Protein AF-A0A2J8LEN4-F1 (afdb_monomer_lite)

InterPro domains:
  IPR052149 17-beta-hydroxysteroid dehydrogenase type 3-like [PTHR44889] (1-70)

Radius of gyration: 29.63 Å; chains: 1; bounding box: 63×17×81 Å

Secondary structure (DSSP, 8-state):
--HHHHHHHHHHHHHHHHHHHHHHHHHHHHHHHHHHHHHHHHHHHHHHHHHHHHHHHHHHHHHHHSTTT-

Organism: Pan troglodytes (NCBI:txid9598)

Structure (mmCIF, N/CA/C/O backbone):
data_AF-A0A2J8LEN4-F1
#
_entry.id   AF-A0A2J8LEN4-F1
#
loop_
_atom_site.group_PDB
_atom_site.id
_atom_site.type_symbol
_atom_site.label_atom_id
_atom_site.label_alt_id
_atom_site.label_comp_id
_atom_site.label_asym_id
_atom_site.label_entity_id
_atom_site.label_seq_id
_atom_site.pdbx_PDB_ins_code
_atom_site.Cartn_x
_atom_site.Cartn_y
_atom_site.Cartn_z
_atom_site.occupancy
_atom_site.B_iso_or_equiv
_atom_site.auth_seq_id
_atom_site.auth_comp_id
_atom_site.auth_asym_id
_atom_site.auth_atom_id
_atom_site.pdbx_PDB_model_num
ATOM 1 N N . MET A 1 1 ? 25.798 0.470 -43.911 1.00 49.78 1 MET A N 1
ATOM 2 C CA . MET A 1 1 ? 25.024 -0.582 -43.218 1.00 49.78 1 MET A CA 1
ATOM 3 C C . MET A 1 1 ? 25.463 -0.608 -41.752 1.00 49.78 1 MET A C 1
ATOM 5 O O . MET A 1 1 ? 26.275 -1.430 -41.380 1.00 49.78 1 MET A O 1
ATOM 9 N N . ALA A 1 2 ? 25.047 0.396 -40.972 1.00 61.31 2 ALA A N 1
ATOM 10 C CA . ALA A 1 2 ? 25.475 0.606 -39.573 1.00 61.31 2 ALA A CA 1
ATOM 11 C C . ALA A 1 2 ? 24.361 1.242 -38.716 1.00 61.31 2 ALA A C 1
ATOM 13 O O . ALA A 1 2 ? 24.305 1.051 -37.508 1.00 61.31 2 ALA A O 1
ATOM 14 N N . ALA A 1 3 ? 23.422 1.958 -39.349 1.00 59.81 3 ALA A N 1
ATOM 15 C CA . ALA A 1 3 ? 22.248 2.494 -38.669 1.00 59.81 3 ALA A CA 1
ATOM 16 C C . ALA A 1 3 ? 21.336 1.385 -38.109 1.00 59.81 3 ALA A C 1
ATOM 18 O O . ALA A 1 3 ? 20.815 1.536 -37.013 1.00 59.81 3 ALA A O 1
ATOM 19 N N . VAL A 1 4 ? 21.190 0.256 -38.817 1.00 57.91 4 VAL A N 1
ATOM 20 C CA . VAL A 1 4 ? 20.303 -0.855 -38.417 1.00 57.91 4 VAL A CA 1
ATOM 21 C C . VAL A 1 4 ? 20.775 -1.540 -37.124 1.00 57.91 4 VAL A C 1
ATOM 23 O O . VAL A 1 4 ? 19.953 -1.791 -36.246 1.00 57.91 4 VAL A O 1
ATOM 26 N N . ASP A 1 5 ? 22.084 -1.754 -36.949 1.00 66.25 5 ASP A N 1
ATOM 27 C CA . ASP A 1 5 ? 22.654 -2.305 -35.707 1.00 66.25 5 ASP A CA 1
ATOM 28 C C . ASP A 1 5 ? 22.489 -1.363 -34.505 1.00 66.25 5 ASP A C 1
ATOM 30 O O . ASP A 1 5 ? 22.261 -1.816 -33.382 1.00 66.25 5 ASP A O 1
ATOM 34 N N . SER A 1 6 ? 22.526 -0.046 -34.738 1.00 65.75 6 SER A N 1
ATOM 35 C CA . SER A 1 6 ? 22.301 0.959 -33.691 1.00 65.75 6 SER A CA 1
ATOM 36 C C . SER A 1 6 ? 20.877 0.887 -33.125 1.00 65.75 6 SER A C 1
ATOM 38 O O . SER A 1 6 ? 20.690 0.906 -31.908 1.00 65.75 6 SER A O 1
ATOM 40 N N . PHE A 1 7 ? 19.864 0.706 -33.983 1.00 73.31 7 PHE A N 1
ATOM 41 C CA . PHE A 1 7 ? 18.472 0.556 -33.539 1.00 73.31 7 PHE A CA 1
ATOM 42 C C . PHE A 1 7 ? 18.247 -0.719 -32.722 1.00 73.31 7 PHE A C 1
ATOM 44 O O . PHE A 1 7 ? 17.522 -0.685 -31.729 1.00 73.31 7 PHE A O 1
ATOM 51 N N . TYR A 1 8 ? 18.878 -1.832 -33.103 1.00 74.19 8 TYR A N 1
ATOM 52 C CA . TYR A 1 8 ? 18.758 -3.091 -32.365 1.00 74.19 8 TYR A CA 1
ATOM 53 C C . TYR A 1 8 ? 19.393 -3.002 -30.968 1.00 74.19 8 TYR A C 1
ATOM 55 O O . TYR A 1 8 ? 18.821 -3.483 -29.987 1.00 74.19 8 TYR A O 1
ATOM 63 N N . LEU A 1 9 ? 20.544 -2.334 -30.856 1.00 76.50 9 LEU A N 1
ATOM 64 C CA . LEU A 1 9 ? 21.186 -2.061 -29.568 1.00 76.50 9 LEU A CA 1
ATOM 65 C C . LEU A 1 9 ? 20.327 -1.146 -28.688 1.00 76.50 9 LEU A C 1
ATOM 67 O O . LEU A 1 9 ? 20.131 -1.454 -27.512 1.00 76.50 9 LEU A O 1
ATOM 71 N N . LEU A 1 10 ? 19.755 -0.085 -29.265 1.00 76.81 10 LEU A N 1
ATOM 72 C CA . LEU A 1 10 ? 18.868 0.834 -28.551 1.00 76.81 10 LEU A CA 1
ATOM 73 C C . LEU A 1 10 ? 17.606 0.121 -28.045 1.00 76.81 10 LEU A C 1
ATOM 75 O O . LEU A 1 10 ? 17.224 0.277 -26.889 1.00 76.81 10 LEU A O 1
ATOM 79 N N . TYR A 1 11 ? 16.983 -0.708 -28.885 1.00 78.06 11 TYR A N 1
ATOM 80 C CA . TYR A 1 11 ? 15.806 -1.488 -28.509 1.00 78.06 11 TYR A CA 1
ATOM 81 C C . TYR A 1 11 ? 16.114 -2.465 -27.369 1.00 78.06 11 TYR A C 1
ATOM 83 O O . TYR A 1 11 ? 15.313 -2.621 -26.449 1.00 78.06 11 TYR A O 1
ATOM 91 N N . ARG A 1 12 ? 17.297 -3.090 -27.388 1.00 77.56 12 ARG A N 1
ATOM 92 C CA . ARG A 1 12 ? 17.729 -4.014 -26.335 1.00 77.56 12 ARG A CA 1
ATOM 93 C C . ARG A 1 12 ? 18.014 -3.308 -25.008 1.00 77.56 12 ARG A C 1
ATOM 95 O O . ARG A 1 12 ? 17.667 -3.852 -23.964 1.00 77.56 12 ARG A O 1
ATOM 102 N N . GLU A 1 13 ? 18.599 -2.115 -25.042 1.00 80.38 13 GLU A N 1
ATOM 103 C CA . GLU A 1 13 ? 18.771 -1.250 -23.865 1.00 80.38 13 GLU A CA 1
ATOM 104 C C . GLU A 1 13 ? 17.414 -0.822 -23.291 1.00 80.38 13 GLU A C 1
ATOM 106 O O . GLU A 1 13 ? 17.150 -1.040 -22.112 1.00 80.3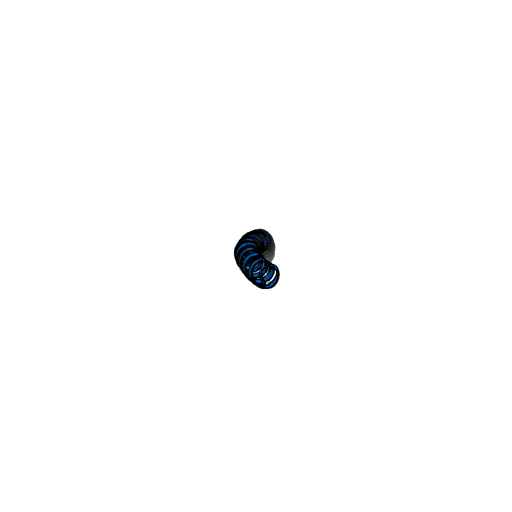8 13 GLU A O 1
ATOM 111 N N . ILE A 1 14 ? 16.503 -0.328 -24.137 1.00 78.12 14 ILE A N 1
ATOM 112 C CA . ILE A 1 14 ? 15.156 0.097 -23.727 1.00 78.12 14 ILE A CA 1
ATOM 113 C C . ILE A 1 14 ? 14.370 -1.071 -23.130 1.00 78.12 14 ILE A C 1
ATOM 115 O O . ILE A 1 14 ? 13.766 -0.918 -22.072 1.00 78.12 14 ILE A O 1
ATOM 119 N N . ALA A 1 15 ? 14.412 -2.252 -23.751 1.00 74.00 15 ALA A N 1
ATOM 120 C CA . ALA A 1 15 ? 13.767 -3.448 -23.215 1.00 74.00 15 ALA A CA 1
ATOM 121 C C . ALA A 1 15 ? 14.330 -3.826 -21.834 1.00 74.00 15 ALA A C 1
ATOM 123 O O . ALA A 1 15 ? 13.575 -4.197 -20.932 1.00 74.00 15 ALA A O 1
ATOM 124 N N . ARG A 1 16 ? 15.645 -3.676 -21.637 1.00 75.62 16 ARG A N 1
ATOM 125 C CA . ARG A 1 16 ? 16.311 -3.954 -20.361 1.00 75.62 16 ARG A CA 1
ATOM 126 C C . ARG A 1 16 ? 15.950 -2.925 -19.286 1.00 75.62 16 ARG A C 1
ATOM 128 O O . ARG A 1 16 ? 15.635 -3.315 -18.164 1.00 75.62 16 ARG A O 1
ATOM 135 N N . SER A 1 17 ? 15.921 -1.636 -19.625 1.00 74.69 17 SER A N 1
ATOM 136 C CA . SER A 1 17 ? 15.503 -0.565 -18.712 1.00 74.69 17 SER A CA 1
ATOM 137 C C . SER A 1 17 ? 14.012 -0.638 -18.370 1.00 74.69 17 SER A C 1
ATOM 139 O O . SER A 1 17 ? 13.643 -0.435 -17.215 1.00 74.69 17 SER A O 1
ATOM 141 N N . CYS A 1 18 ? 13.154 -0.983 -19.336 1.00 72.44 18 CYS A N 1
ATOM 142 C CA . CYS A 1 18 ? 11.728 -1.212 -19.103 1.00 72.44 18 CYS A CA 1
ATOM 143 C C . CYS A 1 18 ? 11.489 -2.363 -18.129 1.00 72.44 18 CYS A C 1
ATOM 145 O O . CYS A 1 18 ? 10.606 -2.243 -17.285 1.00 72.44 18 CYS A O 1
ATOM 147 N N . ASN A 1 19 ? 12.273 -3.444 -18.201 1.00 73.12 19 ASN A N 1
ATOM 148 C CA . ASN A 1 19 ? 12.148 -4.547 -17.251 1.00 73.12 19 ASN A CA 1
ATOM 149 C C . ASN A 1 19 ? 12.443 -4.089 -15.814 1.00 73.12 19 ASN A C 1
ATOM 151 O O . ASN A 1 19 ? 11.614 -4.294 -14.933 1.00 73.12 19 ASN A O 1
ATOM 155 N N . CYS A 1 20 ? 13.546 -3.365 -15.593 1.00 76.75 20 CYS A N 1
ATOM 156 C CA . CYS A 1 20 ? 13.854 -2.814 -14.268 1.00 76.75 20 CYS A CA 1
ATOM 157 C C . CYS A 1 20 ? 12.815 -1.783 -13.794 1.00 76.75 20 CYS A C 1
ATOM 159 O O . CYS A 1 20 ? 12.496 -1.726 -12.607 1.00 76.75 20 CYS A O 1
ATOM 161 N N . TYR A 1 21 ? 12.260 -0.975 -14.702 1.00 80.75 21 TYR A N 1
ATOM 162 C CA . TYR A 1 21 ? 11.202 -0.018 -14.370 1.00 80.75 21 TYR A CA 1
ATOM 163 C C . TYR A 1 21 ? 9.890 -0.719 -13.995 1.00 80.75 21 TYR A C 1
ATOM 165 O O . TYR A 1 21 ? 9.237 -0.320 -13.033 1.00 80.75 21 TYR A O 1
ATOM 173 N N . MET A 1 22 ? 9.534 -1.794 -14.703 1.00 82.31 22 MET A N 1
ATOM 174 C CA . MET A 1 22 ? 8.385 -2.648 -14.389 1.00 82.31 22 MET A CA 1
ATOM 175 C C . MET A 1 22 ? 8.567 -3.363 -13.050 1.00 82.31 22 MET A C 1
ATOM 177 O O . MET A 1 22 ? 7.626 -3.405 -12.263 1.00 82.31 22 MET A O 1
ATOM 181 N N . GLU A 1 23 ? 9.766 -3.864 -12.747 1.00 84.44 23 GLU A N 1
ATOM 182 C CA . GLU A 1 23 ? 10.084 -4.445 -11.436 1.00 84.44 23 GLU A CA 1
ATOM 183 C C . GLU A 1 23 ? 9.956 -3.405 -10.313 1.00 84.44 23 GLU A C 1
ATOM 185 O O . GLU A 1 23 ? 9.326 -3.672 -9.289 1.00 84.44 23 GLU A O 1
ATOM 190 N N . ALA A 1 24 ? 10.470 -2.188 -10.515 1.00 88.38 24 ALA A N 1
ATOM 191 C CA . ALA A 1 24 ? 10.329 -1.102 -9.546 1.00 88.38 24 ALA A CA 1
ATOM 192 C C . ALA A 1 24 ? 8.862 -0.672 -9.360 1.00 88.38 24 ALA A C 1
ATOM 194 O O . ALA A 1 24 ? 8.405 -0.511 -8.228 1.00 88.38 24 ALA A O 1
ATOM 195 N N . LEU A 1 25 ? 8.098 -0.538 -10.448 1.00 88.06 25 LEU A N 1
ATOM 196 C CA . LEU A 1 25 ? 6.658 -0.265 -10.409 1.00 88.06 25 LEU A CA 1
ATOM 197 C C . LEU A 1 25 ? 5.888 -1.375 -9.694 1.00 88.06 25 LEU A C 1
ATOM 199 O O . LEU A 1 25 ? 4.993 -1.076 -8.904 1.00 88.06 25 LEU A O 1
ATOM 203 N N . ALA A 1 26 ? 6.244 -2.638 -9.928 1.00 91.25 26 ALA A N 1
ATOM 204 C CA . ALA A 1 26 ? 5.635 -3.778 -9.258 1.00 91.25 26 ALA A CA 1
ATOM 205 C C . ALA A 1 26 ? 5.932 -3.761 -7.753 1.00 91.25 26 ALA A C 1
ATOM 207 O O . ALA A 1 26 ? 5.018 -3.967 -6.957 1.00 91.25 26 ALA A O 1
ATOM 208 N N . LEU A 1 27 ? 7.165 -3.438 -7.346 1.00 91.44 27 LEU A N 1
ATOM 209 C CA . LEU A 1 27 ? 7.539 -3.293 -5.935 1.00 91.44 27 LEU A CA 1
ATOM 210 C C . LEU A 1 27 ? 6.807 -2.128 -5.261 1.00 91.44 27 LEU A C 1
ATOM 212 O O . LEU A 1 27 ? 6.266 -2.292 -4.167 1.00 91.44 27 LEU A O 1
ATOM 216 N N . VAL A 1 28 ? 6.735 -0.966 -5.914 1.00 92.88 28 VAL A N 1
ATOM 217 C CA . VAL A 1 28 ? 6.005 0.201 -5.391 1.00 92.88 28 VAL A CA 1
ATOM 218 C C . VAL A 1 28 ? 4.504 -0.089 -5.314 1.00 92.88 28 VAL A C 1
ATOM 220 O O . VAL A 1 28 ? 3.864 0.246 -4.317 1.00 92.88 28 VAL A O 1
ATOM 223 N N . GLY A 1 29 ? 3.945 -0.763 -6.320 1.00 90.00 29 GLY A N 1
ATOM 224 C CA . GLY A 1 29 ? 2.553 -1.207 -6.338 1.00 90.00 29 GLY A CA 1
ATOM 225 C C . GLY A 1 29 ? 2.249 -2.215 -5.228 1.00 90.00 29 GLY A C 1
ATOM 226 O O . GLY A 1 29 ? 1.274 -2.047 -4.492 1.00 90.00 29 GLY A O 1
ATOM 227 N N . ALA A 1 30 ? 3.107 -3.217 -5.036 1.00 93.38 30 ALA A N 1
ATOM 228 C CA . ALA A 1 30 ? 2.996 -4.188 -3.947 1.00 93.38 30 ALA A CA 1
ATOM 229 C C . ALA A 1 30 ? 3.095 -3.505 -2.572 1.00 93.38 30 ALA A C 1
ATOM 231 O O . ALA A 1 30 ? 2.295 -3.773 -1.679 1.00 93.38 30 ALA A O 1
ATOM 232 N N . TRP A 1 31 ? 4.014 -2.553 -2.410 1.00 92.81 31 TRP A N 1
ATOM 233 C CA . TRP A 1 31 ? 4.157 -1.793 -1.169 1.00 92.81 31 TRP A CA 1
ATOM 234 C C . TRP A 1 31 ? 2.940 -0.907 -0.881 1.00 92.81 31 TRP 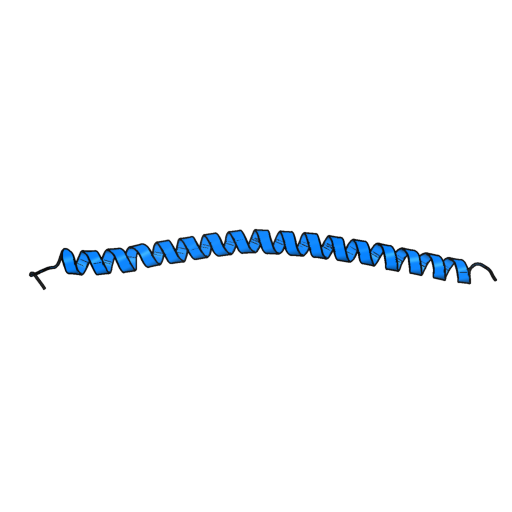A C 1
ATOM 236 O O . TRP A 1 31 ? 2.440 -0.860 0.245 1.00 92.81 31 TRP A O 1
ATOM 246 N N . TYR A 1 32 ? 2.424 -0.218 -1.900 1.00 91.69 32 TYR A N 1
ATOM 247 C CA . TYR A 1 32 ? 1.245 0.631 -1.768 1.00 91.69 32 TYR A CA 1
ATOM 248 C C . TYR A 1 32 ? -0.004 -0.190 -1.427 1.00 91.69 32 TYR A C 1
ATOM 250 O O . TYR A 1 32 ? -0.746 0.165 -0.508 1.00 91.69 32 TYR A O 1
ATOM 258 N N . THR A 1 33 ? -0.212 -1.310 -2.125 1.00 93.00 33 THR A N 1
ATOM 259 C CA . THR A 1 33 ? -1.334 -2.226 -1.872 1.00 93.00 33 THR A CA 1
ATOM 260 C C . THR A 1 33 ? -1.237 -2.870 -0.492 1.00 93.00 33 THR A C 1
ATOM 262 O O . THR A 1 33 ? -2.243 -2.894 0.212 1.00 93.00 33 THR A O 1
ATOM 265 N N . ALA A 1 34 ? -0.046 -3.289 -0.052 1.00 93.25 34 ALA A N 1
ATOM 266 C CA . ALA A 1 34 ? 0.187 -3.801 1.300 1.00 93.25 34 ALA A CA 1
ATOM 267 C C . ALA A 1 34 ? -0.108 -2.744 2.374 1.00 93.25 34 ALA A C 1
ATOM 269 O O . ALA A 1 34 ? -0.778 -3.016 3.368 1.00 93.25 34 ALA A O 1
ATOM 270 N N . ARG A 1 35 ? 0.335 -1.499 2.174 1.00 88.12 35 ARG A N 1
ATOM 271 C CA . ARG A 1 35 ? 0.065 -0.424 3.137 1.00 88.12 35 ARG A CA 1
ATOM 272 C C . ARG A 1 35 ? -1.428 -0.102 3.219 1.00 88.12 35 ARG A C 1
ATOM 274 O O . ARG A 1 35 ? -1.960 0.060 4.315 1.00 88.12 35 ARG A O 1
ATOM 281 N N . LYS A 1 36 ? -2.110 -0.048 2.071 1.00 88.94 36 LYS A N 1
ATOM 282 C CA . LYS A 1 36 ? -3.560 0.170 1.985 1.00 88.94 36 LYS A CA 1
ATOM 283 C C . LYS A 1 36 ? -4.333 -0.989 2.626 1.00 88.94 36 LYS A C 1
ATOM 285 O O . LYS A 1 36 ? -5.288 -0.740 3.359 1.00 88.94 36 LYS A O 1
ATOM 290 N N . SER A 1 37 ? -3.910 -2.233 2.393 1.00 90.94 37 SER A N 1
ATOM 291 C CA . SER A 1 37 ? -4.566 -3.423 2.938 1.00 90.94 37 SER A CA 1
ATOM 292 C C . SER A 1 37 ? -4.425 -3.506 4.454 1.00 90.94 37 SER A C 1
ATOM 294 O O . SER A 1 37 ? -5.414 -3.793 5.118 1.00 90.94 37 SER A O 1
ATOM 296 N N . ILE A 1 38 ? -3.266 -3.157 5.021 1.00 89.12 38 ILE A N 1
ATOM 297 C CA . ILE A 1 38 ? -3.077 -3.101 6.479 1.00 89.12 38 ILE A CA 1
ATOM 298 C C . ILE A 1 38 ? -4.057 -2.111 7.116 1.00 89.12 38 ILE A C 1
ATOM 300 O O . ILE A 1 38 ? -4.699 -2.445 8.109 1.00 89.12 38 ILE A O 1
ATOM 304 N N . THR A 1 39 ? -4.220 -0.913 6.543 1.00 88.69 39 THR A N 1
ATOM 305 C CA . THR A 1 39 ? -5.186 0.071 7.060 1.00 88.69 39 THR A CA 1
ATOM 306 C C . THR A 1 39 ? -6.617 -0.457 6.997 1.00 88.69 39 THR A C 1
ATOM 308 O O . THR A 1 39 ? -7.339 -0.351 7.985 1.00 88.69 39 THR A O 1
ATOM 311 N N . VAL A 1 40 ? -7.011 -1.071 5.876 1.00 89.56 40 VAL A N 1
ATOM 312 C CA . VAL A 1 40 ? -8.353 -1.652 5.716 1.00 89.56 40 VAL A CA 1
ATOM 313 C C . VAL A 1 40 ? -8.582 -2.798 6.698 1.00 89.56 40 VAL A C 1
ATOM 315 O O . VAL A 1 40 ? -9.634 -2.845 7.322 1.00 89.56 40 VAL A O 1
ATOM 318 N N . ILE A 1 41 ? -7.605 -3.691 6.883 1.00 89.88 41 ILE A N 1
ATOM 319 C CA . ILE A 1 41 ? -7.694 -4.808 7.831 1.00 89.88 41 ILE A CA 1
ATOM 320 C C . ILE A 1 41 ? -7.806 -4.286 9.263 1.00 89.88 41 ILE A C 1
ATOM 322 O O . ILE A 1 41 ? -8.630 -4.795 10.013 1.00 89.88 41 ILE A O 1
ATOM 326 N N . CYS A 1 42 ? -7.029 -3.270 9.651 1.00 84.38 42 CYS A N 1
ATOM 327 C CA . CYS A 1 42 ? -7.129 -2.663 10.982 1.00 84.38 42 CYS A CA 1
ATOM 328 C C . CYS A 1 42 ? -8.503 -2.034 11.230 1.00 84.38 42 CYS A C 1
ATOM 330 O O . CYS A 1 42 ? -9.075 -2.233 12.301 1.00 84.38 42 CYS A O 1
ATOM 332 N N . ASP A 1 43 ? -9.037 -1.303 10.251 1.00 85.12 43 ASP A N 1
ATOM 333 C CA . ASP A 1 43 ? -10.361 -0.687 10.351 1.00 85.12 43 ASP A CA 1
ATOM 334 C C . ASP A 1 43 ? -11.464 -1.752 10.442 1.00 85.12 43 ASP A C 1
ATOM 336 O O . ASP A 1 43 ? -12.264 -1.742 11.378 1.00 85.12 43 ASP A O 1
ATOM 340 N N . PHE A 1 44 ? -11.414 -2.768 9.573 1.00 85.50 44 PHE A N 1
ATOM 341 C CA . PHE A 1 44 ? -12.316 -3.919 9.634 1.00 85.50 44 PHE A CA 1
ATOM 342 C C . PHE A 1 44 ? -12.202 -4.673 10.957 1.00 85.50 44 PHE A C 1
ATOM 344 O O . PHE A 1 44 ? -13.216 -5.047 11.536 1.00 85.50 44 PHE A O 1
ATOM 351 N N . TYR A 1 45 ? -10.990 -4.895 11.462 1.00 81.88 45 TYR A N 1
ATOM 352 C CA . TYR A 1 45 ? -10.768 -5.582 12.730 1.00 81.88 45 TYR A CA 1
ATOM 353 C C . TYR A 1 45 ? -11.305 -4.760 13.903 1.00 81.88 45 TYR A C 1
ATOM 355 O O . TYR A 1 45 ? -11.901 -5.324 14.820 1.00 81.88 45 TYR A O 1
ATOM 363 N N . SER A 1 46 ? -11.151 -3.434 13.862 1.00 78.44 46 SER A N 1
ATOM 364 C CA . SER A 1 46 ? -11.719 -2.519 14.851 1.00 78.44 46 SER A CA 1
ATOM 365 C C . SER A 1 46 ? -13.245 -2.527 14.800 1.00 78.44 46 SER A C 1
ATOM 367 O O . SER A 1 46 ? -13.872 -2.674 15.842 1.00 78.44 46 SER A O 1
ATOM 369 N N . LEU A 1 47 ? -13.854 -2.484 13.611 1.00 80.19 47 LEU A N 1
ATOM 370 C CA . LEU A 1 47 ? -15.305 -2.592 13.426 1.00 80.19 47 LEU A CA 1
ATOM 371 C C . LEU A 1 47 ? -15.844 -3.947 13.878 1.00 80.19 47 LEU A C 1
ATOM 373 O O . LEU A 1 47 ? -16.835 -3.993 14.603 1.00 80.19 47 LEU A O 1
ATOM 377 N N . ILE A 1 48 ? -15.183 -5.046 13.505 1.00 80.50 48 ILE A N 1
ATOM 378 C CA . ILE A 1 48 ? -15.540 -6.393 13.955 1.00 80.50 48 ILE A CA 1
ATOM 379 C C . ILE A 1 48 ? -15.452 -6.437 15.468 1.00 80.50 48 ILE A C 1
ATOM 381 O O . ILE A 1 48 ? -16.434 -6.802 16.096 1.00 80.50 48 ILE A O 1
ATOM 385 N N . ARG A 1 49 ? -14.333 -6.019 16.068 1.00 75.50 49 ARG A N 1
ATOM 386 C CA . ARG A 1 49 ? -14.141 -6.010 17.521 1.00 75.50 49 ARG A CA 1
ATOM 387 C C . ARG A 1 49 ? -15.171 -5.121 18.215 1.00 75.50 49 ARG A C 1
ATOM 389 O O . ARG A 1 49 ? -15.738 -5.542 19.215 1.00 75.50 49 ARG A O 1
ATOM 396 N N . LEU A 1 50 ? -15.463 -3.943 17.678 1.00 72.12 50 LEU A N 1
ATOM 397 C CA . LEU A 1 50 ? -16.429 -2.994 18.226 1.00 72.12 50 LEU A CA 1
ATOM 398 C C . LEU A 1 50 ? -17.882 -3.417 17.994 1.00 72.12 50 LEU A C 1
ATOM 400 O O . LEU A 1 50 ? -18.734 -2.973 18.744 1.00 72.12 50 LEU A O 1
ATOM 404 N N . HIS A 1 51 ? -18.184 -4.304 17.042 1.00 71.19 51 HIS A N 1
ATOM 405 C CA . HIS A 1 51 ? -19.494 -4.959 16.923 1.00 71.19 51 HIS A CA 1
ATOM 406 C C . HIS A 1 51 ? -19.580 -6.271 17.717 1.00 71.19 51 HIS A C 1
ATOM 408 O O . HIS A 1 51 ? -20.656 -6.627 18.204 1.00 71.19 51 HIS A O 1
ATOM 414 N N . PHE A 1 52 ? -18.466 -6.988 17.881 1.00 64.56 52 PHE A N 1
ATOM 415 C CA . PHE A 1 52 ? -18.382 -8.223 18.660 1.00 64.56 52 PHE A CA 1
ATOM 416 C C . PHE A 1 52 ? -18.427 -7.938 20.160 1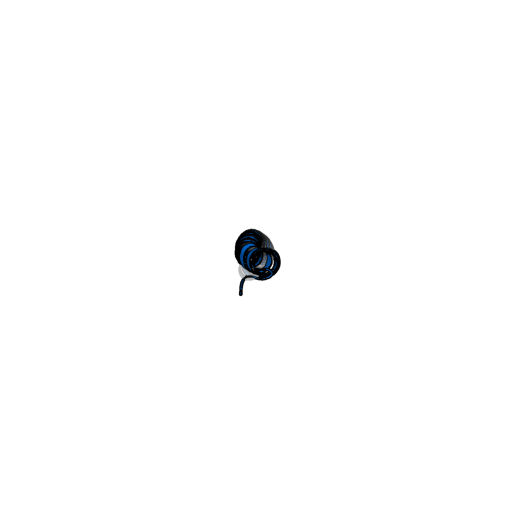.00 64.56 52 PHE A C 1
ATOM 418 O O . PHE A 1 52 ? -19.154 -8.625 20.867 1.00 64.56 52 PHE A O 1
ATOM 425 N N . ILE A 1 53 ? -17.715 -6.916 20.647 1.00 63.00 53 ILE A N 1
ATOM 426 C CA . ILE A 1 53 ? -17.714 -6.495 22.058 1.00 63.00 53 ILE A CA 1
ATOM 427 C C . ILE A 1 53 ? -19.131 -6.212 22.579 1.00 63.00 53 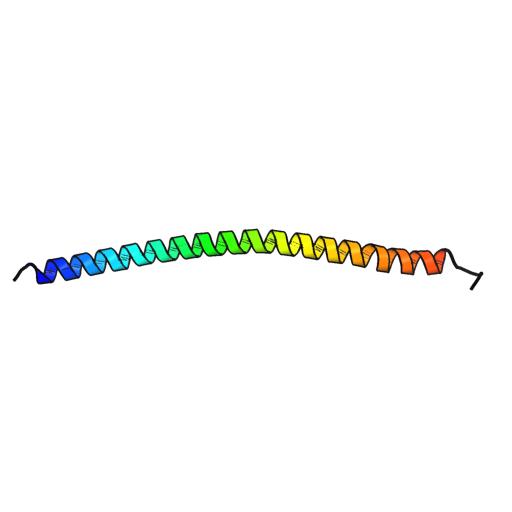ILE A C 1
ATOM 429 O O . ILE A 1 53 ? -19.497 -6.818 23.584 1.00 63.00 53 ILE A O 1
ATOM 433 N N . PRO A 1 54 ? -19.970 -5.375 21.939 1.00 63.47 54 PRO A N 1
ATOM 434 C CA . PRO A 1 54 ? -21.326 -5.147 22.408 1.00 63.47 54 PRO A CA 1
ATOM 435 C C . PRO A 1 54 ? -22.186 -6.393 22.219 1.00 63.47 54 PRO A C 1
ATOM 437 O O . PRO A 1 54 ? -23.006 -6.662 23.081 1.00 63.47 54 PRO A O 1
ATOM 440 N N . ARG A 1 55 ? -21.992 -7.220 21.179 1.00 59.47 55 ARG A N 1
ATOM 441 C CA . ARG A 1 55 ? -22.773 -8.466 21.037 1.00 59.47 55 ARG A CA 1
ATOM 442 C C . ARG A 1 55 ? -22.435 -9.535 22.083 1.00 59.47 55 ARG A C 1
ATOM 444 O O . ARG A 1 55 ? -23.351 -10.219 22.528 1.00 59.47 55 ARG A O 1
ATOM 451 N N . LEU A 1 56 ? -21.170 -9.693 22.471 1.00 58.00 56 LEU A N 1
ATOM 452 C CA . LEU A 1 56 ? -20.727 -10.668 23.479 1.00 58.00 56 LEU A CA 1
ATOM 453 C C . LEU A 1 56 ? -20.904 -10.143 24.902 1.00 58.00 56 LEU A C 1
ATOM 455 O O . LEU A 1 56 ? -21.420 -10.868 25.746 1.00 58.00 56 LEU A O 1
ATOM 459 N N . GLY A 1 57 ? -20.541 -8.883 25.151 1.00 54.84 57 GLY A N 1
ATOM 460 C CA . GLY A 1 57 ? -20.738 -8.213 26.435 1.00 54.84 57 GLY A CA 1
ATOM 461 C C . GLY A 1 57 ? -22.217 -8.035 26.769 1.00 54.84 57 GLY A C 1
ATOM 462 O O . GLY A 1 57 ? -22.631 -8.386 27.863 1.00 54.84 57 GLY A O 1
ATOM 463 N N . SER A 1 58 ? -23.055 -7.606 25.817 1.00 54.56 58 SER A N 1
ATOM 464 C CA . SER A 1 58 ? -24.500 -7.482 26.057 1.00 54.56 58 SER A CA 1
ATOM 465 C C . SER A 1 58 ? -25.160 -8.847 26.270 1.00 54.56 58 SER A C 1
ATOM 467 O O . SER A 1 58 ? -25.939 -8.992 27.201 1.00 54.56 58 SER A O 1
ATOM 469 N N . ARG A 1 59 ? -24.829 -9.892 25.494 1.00 55.09 59 ARG A N 1
ATOM 470 C CA . ARG A 1 59 ? -25.451 -11.216 25.701 1.00 55.09 59 ARG A CA 1
ATOM 471 C C . ARG A 1 59 ? -25.001 -11.911 26.987 1.00 55.09 59 ARG A C 1
ATOM 473 O O . ARG A 1 59 ? -25.831 -12.542 27.633 1.00 55.09 59 ARG A O 1
ATOM 480 N N . ALA A 1 60 ? -2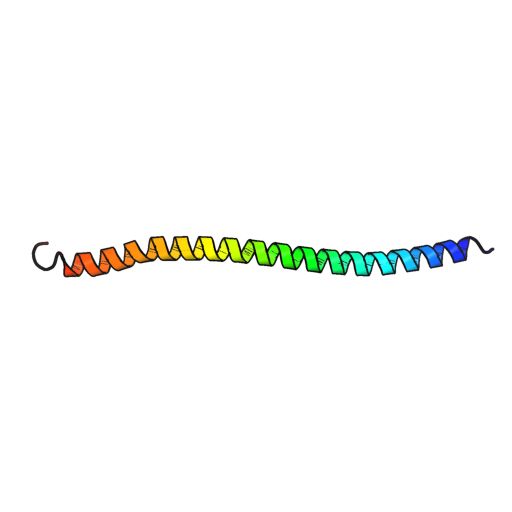3.723 -11.812 27.355 1.00 55.97 60 ALA A N 1
ATOM 481 C CA . ALA A 1 60 ? -23.214 -12.442 28.572 1.00 55.97 60 ALA A CA 1
ATOM 482 C C . ALA A 1 60 ? -23.648 -11.690 29.839 1.00 55.97 60 ALA A C 1
ATOM 484 O O . ALA A 1 60 ? -23.971 -12.331 30.839 1.00 55.97 60 ALA A O 1
ATOM 485 N N . ASP A 1 61 ? -23.707 -10.355 29.792 1.00 57.94 61 ASP A N 1
ATOM 486 C CA . ASP A 1 61 ? -24.097 -9.549 30.949 1.00 57.94 61 ASP A CA 1
ATOM 487 C C . ASP A 1 61 ? -25.622 -9.448 31.095 1.00 57.94 61 ASP A C 1
ATOM 489 O O . ASP A 1 61 ? -26.088 -9.494 32.223 1.00 57.94 61 ASP A O 1
ATOM 493 N N . LEU A 1 62 ? -26.437 -9.455 30.021 1.00 57.09 62 LEU A N 1
ATOM 494 C CA . LEU A 1 62 ? -27.905 -9.494 30.174 1.00 57.09 62 LEU A CA 1
ATOM 495 C C . LEU A 1 62 ? -28.392 -10.793 30.818 1.00 57.09 62 LEU A C 1
ATOM 497 O O . LEU A 1 62 ? -29.273 -10.739 31.662 1.00 57.09 62 LEU A O 1
ATOM 501 N N . ILE A 1 63 ? -27.836 -11.957 30.472 1.00 57.91 63 ILE A N 1
ATOM 502 C CA . ILE A 1 63 ? -28.261 -13.228 31.092 1.00 57.91 63 ILE A CA 1
ATOM 503 C C . ILE A 1 63 ? -27.863 -13.268 32.576 1.00 57.91 63 ILE A C 1
ATOM 505 O O . ILE A 1 63 ? -28.555 -13.874 33.394 1.00 57.91 63 ILE A O 1
ATOM 509 N N . LYS A 1 64 ? -26.765 -12.595 32.938 1.00 58.91 64 LYS A N 1
ATOM 510 C CA . LYS A 1 64 ? -26.260 -12.543 34.312 1.00 58.91 64 LYS A CA 1
ATOM 511 C C . LYS A 1 64 ? -26.893 -11.413 35.144 1.00 58.91 64 LYS A C 1
ATOM 513 O O . LYS A 1 64 ? -27.085 -11.610 36.338 1.00 58.91 64 LYS A O 1
ATOM 518 N N . GLN A 1 65 ? -27.261 -10.282 34.531 1.00 55.97 65 GLN A N 1
ATOM 519 C CA . GLN A 1 65 ? -27.953 -9.145 35.161 1.00 55.97 65 GLN A CA 1
ATOM 520 C C . GLN A 1 65 ? -29.476 -9.318 35.219 1.00 55.97 65 GLN A C 1
ATOM 522 O O . GLN A 1 65 ? -30.075 -8.932 36.215 1.00 55.97 65 GLN A O 1
ATOM 527 N N . TYR A 1 66 ? -30.111 -9.922 34.209 1.00 56.28 66 TYR A N 1
ATOM 528 C CA . TYR A 1 66 ? -31.556 -10.218 34.207 1.00 56.28 66 TYR A CA 1
ATOM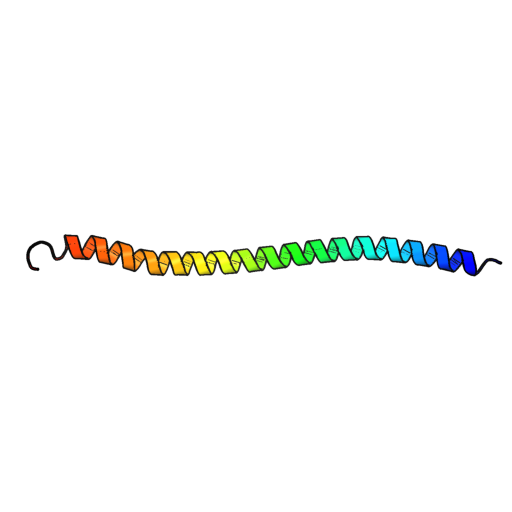 529 C C . TYR A 1 66 ? -31.882 -11.608 34.771 1.00 56.28 66 TYR A C 1
ATOM 531 O O . TYR A 1 66 ? -32.992 -12.119 34.613 1.00 56.28 66 TYR A O 1
ATOM 539 N N . GLY A 1 67 ? -30.928 -12.223 35.474 1.00 57.50 67 GLY A N 1
ATOM 540 C CA . GLY A 1 67 ? -31.176 -13.415 36.267 1.00 57.50 67 GLY A CA 1
ATOM 541 C C . GLY A 1 67 ? -32.325 -13.188 37.255 1.00 57.50 67 GLY A C 1
ATOM 542 O O . GLY A 1 67 ? -32.210 -12.394 38.186 1.00 57.50 67 GLY A O 1
ATOM 543 N N . ARG A 1 68 ? -33.401 -13.962 37.059 1.00 57.41 68 ARG A N 1
ATOM 544 C CA . ARG A 1 68 ? -34.573 -14.143 37.937 1.00 57.41 68 ARG A CA 1
ATOM 545 C C . ARG A 1 68 ? -35.669 -13.060 37.918 1.00 57.41 68 ARG A C 1
ATOM 547 O O . ARG A 1 68 ? -36.524 -13.093 38.797 1.00 57.41 68 ARG A O 1
ATOM 554 N N . TRP A 1 69 ? -35.695 -12.166 36.927 1.00 58.97 69 TRP A N 1
ATOM 555 C CA . TRP A 1 69 ? -36.842 -11.260 36.695 1.00 58.97 69 TRP A CA 1
ATOM 556 C C . TRP A 1 69 ? -37.373 -11.251 35.247 1.00 58.97 69 TRP A C 1
ATOM 558 O O . TRP A 1 69 ? -38.169 -10.381 34.901 1.00 58.97 69 TRP A O 1
ATOM 568 N N . ALA A 1 70 ? -36.971 -12.221 34.418 1.00 50.47 70 ALA A N 1
ATOM 569 C CA . ALA A 1 70 ? -37.671 -12.580 33.181 1.00 50.47 70 ALA A CA 1
ATOM 570 C C . ALA A 1 70 ? -38.356 -13.939 33.356 1.00 50.47 70 ALA A C 1
ATOM 572 O O . ALA A 1 70 ? -37.713 -14.828 33.967 1.00 50.47 70 ALA A O 1
#

Sequence (70 aa):
MAAVDSFYLLYREIARSCNCYMEALALVGAWYTARKSITVICDFYSLIRLHFIPRLGSRADLIKQYGRWA

pLDDT: mean 74.19, std 13.34, range [49.78, 93.38]

Foldseek 3Di:
DCVVVVVVVVVVVVVVVVVVVVVVVVVVVVVVVVVVVVVVVVVVVCVCCVVVCCVVVVVVVCCVVCPPVD